Protein AF-A0A562TKI2-F1 (afdb_monomer_lite)

Sequence (100 aa):
MKKALYVLTAILFLLVMTNPNHGSFQKFLGQQNITNTNRKANFLVCSIYSANDKNYLAILNEFYNISEHNNNSRNNSRPAADSIKTINKLQTENPLKTGD

pLDDT: mean 73.39, std 17.3, range [45.88, 94.25]

Foldseek 3Di:
DVVVVVVVVVVLVLLQVQEDDPVLVCVVVPVPDQVPKDWPADDSRWTWIDTPNWIWITGSSDTHTPRDDPDDDPPPDDPPPPPVVVVVVPPPPDPDDDDD

Radius of gyration: 28.99 Å; chains: 1; bounding box: 34×66×88 Å

Organism: NCBI:txid652788

Secondary structure (DSSP, 8-state):
-HHHHHHHHHHHHHHHHTSPPHHHHHHHTTSS--TTEEEEEE-SSEEEEEETTEEEEEETTEEEE------S---------SSSTTGGGSSSS-------

Structure (mmCIF, N/CA/C/O backbone):
data_AF-A0A562TKI2-F1
#
_entry.id   AF-A0A562TKI2-F1
#
loop_
_atom_site.group_PDB
_atom_site.id
_atom_site.type_symbol
_atom_site.label_atom_id
_atom_site.label_alt_id
_atom_site.label_comp_id
_atom_site.label_asym_id
_atom_site.label_entity_id
_atom_site.label_seq_id
_atom_site.pdbx_PDB_ins_code
_atom_site.Cartn_x
_atom_site.Cartn_y
_atom_site.Cartn_z
_atom_site.occupancy
_atom_site.B_iso_or_equiv
_atom_site.auth_seq_id
_atom_site.auth_comp_id
_atom_site.auth_asym_id
_atom_site.auth_atom_id
_atom_site.pdbx_PDB_model_num
ATOM 1 N N . MET A 1 1 ? -18.828 4.076 25.933 1.00 63.22 1 MET A N 1
ATOM 2 C CA . MET A 1 1 ? -17.865 4.984 25.267 1.00 63.22 1 MET A CA 1
ATOM 3 C C . MET A 1 1 ? -16.431 4.450 25.276 1.00 63.22 1 MET A C 1
ATOM 5 O O . MET A 1 1 ? -15.912 4.208 24.199 1.00 63.22 1 MET A O 1
ATOM 9 N N . LYS A 1 2 ? -15.809 4.156 26.433 1.00 83.00 2 LYS A N 1
ATOM 10 C CA . LYS A 1 2 ? -14.408 3.667 26.491 1.00 83.00 2 LYS A CA 1
ATOM 11 C C . LYS A 1 2 ? -14.144 2.384 25.680 1.00 83.00 2 LYS A C 1
ATOM 13 O O . LYS A 1 2 ? -13.145 2.300 24.985 1.00 83.00 2 LYS A O 1
ATOM 18 N N . LYS A 1 3 ? -15.078 1.421 25.694 1.00 88.19 3 LYS A N 1
ATOM 19 C CA . LYS A 1 3 ? -14.981 0.177 24.901 1.00 88.19 3 LYS A CA 1
ATOM 20 C C . LYS A 1 3 ? -14.853 0.437 23.395 1.00 88.19 3 LYS A C 1
ATOM 22 O O . LYS A 1 3 ? -14.002 -0.154 22.751 1.00 88.19 3 LYS A O 1
ATOM 27 N N . ALA A 1 4 ? -15.657 1.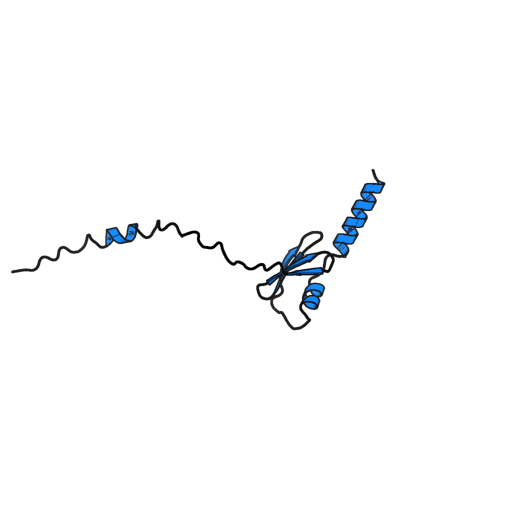356 22.858 1.00 90.19 4 ALA A N 1
ATOM 28 C CA . ALA A 1 4 ? -15.606 1.722 21.444 1.00 90.19 4 ALA A CA 1
ATOM 29 C C . ALA A 1 4 ? -14.276 2.395 21.080 1.00 90.19 4 ALA A C 1
ATOM 31 O O . ALA A 1 4 ? -13.731 2.123 20.018 1.00 90.19 4 ALA A O 1
ATOM 32 N N . LEU A 1 5 ? -13.722 3.208 21.988 1.00 93.75 5 LEU A N 1
ATOM 33 C CA . LEU A 1 5 ? -12.409 3.820 21.799 1.00 93.75 5 LEU A CA 1
ATOM 34 C C . LEU A 1 5 ? -11.303 2.760 21.697 1.00 93.75 5 LEU A C 1
ATOM 36 O O . LEU A 1 5 ? -10.520 2.812 20.760 1.00 93.75 5 LEU A O 1
ATOM 40 N N . TYR A 1 6 ? -11.281 1.763 22.589 1.00 94.25 6 TYR A N 1
ATOM 41 C CA . TYR A 1 6 ? -10.293 0.678 22.517 1.00 94.25 6 TYR A CA 1
ATOM 42 C C . TYR A 1 6 ? -10.399 -0.132 21.224 1.00 94.25 6 TYR A C 1
ATOM 44 O O . TYR A 1 6 ? -9.377 -0.462 20.630 1.00 94.25 6 TYR A O 1
ATOM 52 N N . VAL A 1 7 ? -11.622 -0.416 20.768 1.00 93.38 7 VAL A N 1
ATOM 53 C CA . VAL A 1 7 ? -11.850 -1.108 19.491 1.00 93.38 7 VAL A CA 1
ATOM 54 C C . VAL A 1 7 ? -11.324 -0.270 18.326 1.00 93.38 7 VAL A C 1
ATOM 56 O O . VAL A 1 7 ? -10.607 -0.790 17.476 1.00 93.38 7 VAL A O 1
ATOM 59 N N . LEU A 1 8 ? -11.608 1.034 18.314 1.00 92.81 8 LEU A N 1
ATOM 60 C CA . LEU A 1 8 ? -11.117 1.946 17.283 1.00 92.81 8 LEU A CA 1
ATOM 61 C C . LEU A 1 8 ? -9.583 2.007 17.265 1.00 92.81 8 LEU A C 1
ATOM 63 O O . LEU A 1 8 ? -8.973 1.915 16.203 1.00 92.81 8 LEU A O 1
ATOM 67 N N . THR A 1 9 ? -8.952 2.119 18.436 1.00 91.75 9 THR A N 1
ATOM 68 C CA . THR A 1 9 ? -7.490 2.142 18.559 1.00 91.75 9 THR A CA 1
ATOM 69 C C . THR A 1 9 ? -6.867 0.821 18.114 1.00 91.75 9 THR A C 1
ATOM 71 O O . THR A 1 9 ? -5.850 0.841 17.428 1.00 91.75 9 THR A O 1
ATOM 74 N N . ALA A 1 10 ? -7.480 -0.318 18.447 1.00 93.06 10 ALA A N 1
ATOM 75 C CA . ALA A 1 10 ? -7.004 -1.631 18.019 1.00 93.06 1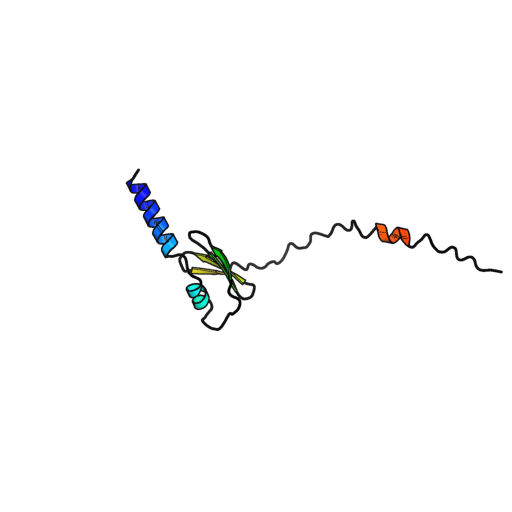0 ALA A CA 1
ATOM 76 C C . ALA A 1 10 ? -7.070 -1.794 16.494 1.00 93.06 10 ALA A C 1
ATOM 78 O O . ALA A 1 10 ? -6.103 -2.251 15.887 1.00 93.06 10 ALA A O 1
ATOM 79 N N . ILE A 1 11 ? -8.170 -1.360 15.868 1.00 92.31 11 ILE A N 1
ATOM 80 C CA . ILE A 1 11 ? -8.310 -1.360 14.406 1.00 92.31 11 ILE A CA 1
ATOM 81 C C . ILE A 1 11 ? -7.251 -0.452 13.782 1.00 92.31 11 ILE A C 1
ATOM 83 O O . ILE A 1 11 ? -6.545 -0.877 12.876 1.00 92.31 11 ILE A O 1
ATOM 87 N N . LEU A 1 12 ? -7.090 0.772 14.291 1.00 89.94 12 LEU A N 1
ATOM 88 C CA . LEU A 1 12 ? -6.093 1.711 13.781 1.00 89.94 12 LEU A CA 1
ATOM 89 C C . LEU A 1 12 ? -4.674 1.139 13.874 1.00 89.94 12 LEU A C 1
ATOM 91 O O . LEU A 1 12 ? -3.908 1.231 12.919 1.00 89.94 12 LEU A O 1
ATOM 95 N N . PHE A 1 13 ? -4.339 0.515 15.003 1.00 89.81 13 PHE A N 1
ATOM 96 C CA . PHE A 1 13 ? -3.040 -0.117 15.207 1.00 89.81 13 PHE A CA 1
ATOM 97 C C . PHE A 1 13 ? -2.808 -1.267 14.223 1.00 89.81 13 PHE A C 1
ATOM 99 O O . PHE A 1 13 ? -1.731 -1.365 13.635 1.00 89.81 13 PHE A O 1
ATOM 106 N N . LEU A 1 14 ? -3.829 -2.097 13.994 1.00 89.00 14 LEU A N 1
ATOM 107 C CA . LEU A 1 14 ? -3.773 -3.183 13.020 1.00 89.00 14 LEU A CA 1
ATOM 108 C C . LEU A 1 14 ? -3.566 -2.637 11.601 1.00 89.00 14 LEU A C 1
ATOM 110 O O . LEU A 1 14 ? -2.683 -3.113 10.894 1.00 89.00 14 LEU A O 1
ATOM 114 N N . LEU A 1 15 ? -4.294 -1.584 11.220 1.00 86.12 15 LEU A N 1
ATOM 115 C CA . LEU A 1 15 ? -4.145 -0.934 9.916 1.00 86.12 15 LEU A CA 1
ATOM 116 C C . LEU A 1 15 ? -2.723 -0.389 9.704 1.00 86.12 15 LEU A C 1
ATOM 118 O O . LEU A 1 15 ? -2.134 -0.621 8.648 1.00 86.12 15 LEU A O 1
ATOM 122 N N . VAL A 1 16 ? -2.144 0.269 10.714 1.00 84.81 16 VAL A N 1
ATOM 123 C CA . VAL A 1 16 ? -0.762 0.782 10.664 1.00 84.81 16 VAL A CA 1
ATOM 124 C C . VAL A 1 16 ? 0.249 -0.359 10.540 1.00 84.81 16 VAL A C 1
ATOM 126 O O . VAL A 1 16 ? 1.153 -0.282 9.711 1.00 84.81 16 VAL A O 1
ATOM 129 N N . MET A 1 17 ? 0.083 -1.434 11.318 1.00 83.75 17 MET A N 1
ATOM 130 C CA . MET A 1 17 ? 0.944 -2.624 11.259 1.00 83.75 17 MET A CA 1
ATOM 131 C C . MET A 1 17 ? 0.893 -3.322 9.894 1.00 83.75 17 MET A C 1
ATOM 133 O O . MET A 1 17 ? 1.906 -3.841 9.430 1.00 83.75 17 MET A O 1
ATOM 137 N N . THR A 1 18 ? -0.263 -3.312 9.230 1.00 82.75 18 THR A N 1
ATOM 138 C CA . THR A 1 18 ? -0.437 -3.902 7.891 1.00 82.75 18 THR A CA 1
ATOM 139 C C . THR A 1 18 ? -0.017 -2.984 6.739 1.00 82.75 18 THR A C 1
ATOM 141 O O . THR A 1 18 ? -0.099 -3.396 5.580 1.00 82.75 18 THR A O 1
ATOM 144 N N . ASN A 1 19 ? 0.421 -1.747 7.009 1.00 81.81 19 ASN A N 1
ATOM 145 C CA . ASN A 1 19 ? 0.837 -0.823 5.955 1.00 81.81 19 ASN A CA 1
ATOM 146 C C . ASN A 1 19 ? 2.146 -1.328 5.306 1.00 81.81 19 ASN A C 1
ATOM 148 O O . ASN A 1 19 ? 3.169 -1.455 5.987 1.00 81.81 19 ASN A O 1
ATOM 152 N N . PRO A 1 20 ? 2.143 -1.639 3.998 1.00 79.25 20 PRO A N 1
ATOM 153 C CA . PRO A 1 20 ? 3.284 -2.255 3.334 1.00 79.25 20 PRO A CA 1
ATOM 154 C C . PRO A 1 20 ? 4.507 -1.338 3.318 1.00 79.25 20 PRO A C 1
ATOM 156 O O . PRO A 1 20 ? 4.444 -0.165 2.937 1.00 79.25 20 PRO A O 1
ATOM 159 N N . ASN A 1 21 ? 5.662 -1.907 3.667 1.00 83.44 21 ASN A N 1
ATOM 160 C CA . ASN A 1 21 ? 6.944 -1.215 3.605 1.00 83.44 21 ASN A CA 1
ATOM 161 C C . ASN A 1 21 ? 7.556 -1.262 2.188 1.00 83.44 21 ASN A C 1
ATOM 163 O O . ASN A 1 21 ? 7.092 -1.972 1.295 1.00 83.44 21 ASN A O 1
ATOM 167 N N . HIS A 1 22 ? 8.637 -0.506 1.982 1.00 82.69 22 HIS A N 1
ATOM 168 C CA . HIS A 1 22 ? 9.317 -0.435 0.685 1.00 82.69 22 HIS A CA 1
ATOM 169 C C . HIS A 1 22 ? 9.858 -1.791 0.206 1.00 82.69 22 HIS A C 1
ATOM 171 O O . HIS A 1 22 ? 9.835 -2.073 -0.988 1.00 82.69 22 HIS A O 1
ATOM 177 N N . GLY A 1 23 ? 10.292 -2.653 1.129 1.00 83.06 23 GLY A N 1
ATOM 178 C CA . GLY A 1 23 ? 10.757 -3.999 0.800 1.00 83.06 23 GLY A CA 1
ATOM 179 C C . GLY A 1 23 ? 9.637 -4.881 0.247 1.00 83.06 23 GLY A C 1
ATOM 180 O O . GLY A 1 23 ? 9.854 -5.596 -0.728 1.00 83.06 23 GLY A O 1
ATOM 181 N N . SER A 1 24 ? 8.423 -4.796 0.804 1.00 85.38 24 SER A N 1
ATOM 182 C CA . SER A 1 24 ? 7.243 -5.489 0.263 1.00 85.38 24 SER A CA 1
ATOM 183 C C . SER A 1 24 ? 6.920 -5.027 -1.158 1.00 85.38 24 SER A C 1
ATOM 185 O O . SER A 1 24 ? 6.589 -5.851 -2.005 1.00 85.38 24 SER A O 1
ATO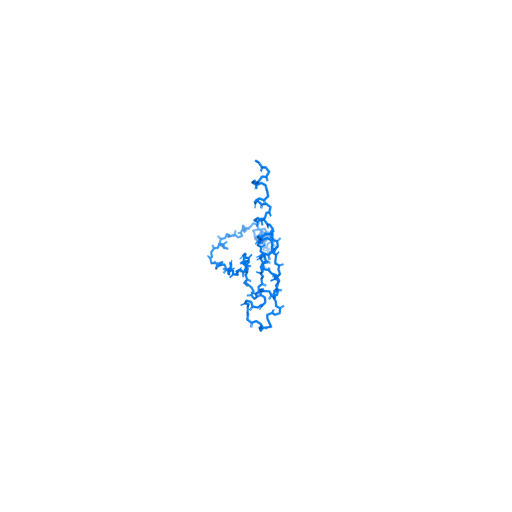M 187 N N . PHE A 1 25 ? 7.090 -3.733 -1.448 1.00 87.31 25 PHE A N 1
ATOM 188 C CA . PHE A 1 25 ? 6.889 -3.195 -2.795 1.00 87.31 25 PHE A CA 1
ATOM 189 C C . PHE A 1 25 ? 7.930 -3.714 -3.797 1.00 87.31 25 PHE A C 1
ATOM 191 O O . PHE A 1 25 ? 7.582 -4.133 -4.898 1.00 87.31 25 PHE A O 1
ATOM 198 N N . GLN A 1 26 ? 9.206 -3.755 -3.408 1.00 85.69 26 GLN A N 1
ATOM 199 C CA . GLN A 1 26 ? 10.265 -4.328 -4.248 1.00 85.69 26 GLN A CA 1
ATOM 200 C C . GLN A 1 26 ? 10.051 -5.827 -4.510 1.00 85.69 26 GLN A C 1
ATOM 202 O O . GLN A 1 26 ? 10.310 -6.309 -5.614 1.00 85.69 26 GLN A O 1
ATOM 207 N N . LYS A 1 27 ? 9.538 -6.567 -3.515 1.00 86.12 27 LYS A N 1
ATOM 208 C CA . LYS A 1 27 ? 9.141 -7.973 -3.683 1.00 86.12 27 LYS A CA 1
ATOM 209 C C . LYS A 1 27 ? 7.971 -8.118 -4.655 1.00 86.12 27 LYS A C 1
ATOM 211 O O . LYS A 1 27 ? 8.052 -8.961 -5.541 1.00 86.12 27 LYS A O 1
ATOM 216 N N . PHE A 1 28 ? 6.933 -7.287 -4.524 1.00 85.62 28 PHE A N 1
ATOM 217 C CA . PHE A 1 28 ? 5.780 -7.268 -5.433 1.00 85.62 28 PHE A CA 1
ATOM 218 C C . PHE A 1 28 ? 6.197 -7.067 -6.896 1.00 85.62 28 PHE A C 1
ATOM 220 O O . PHE A 1 28 ? 5.679 -7.738 -7.782 1.00 85.62 28 PHE A O 1
ATOM 227 N N . LEU A 1 29 ? 7.182 -6.204 -7.152 1.00 85.19 29 LEU A N 1
ATOM 228 C CA . LEU A 1 29 ? 7.691 -5.962 -8.503 1.00 85.19 29 LEU A CA 1
ATOM 229 C C . LEU A 1 29 ? 8.621 -7.065 -9.051 1.00 85.19 29 LEU A C 1
ATOM 231 O O . LEU A 1 29 ? 9.090 -6.951 -10.182 1.00 85.19 29 LEU A O 1
ATOM 235 N N . GLY A 1 30 ? 8.881 -8.133 -8.290 1.00 79.88 30 GLY A N 1
ATOM 236 C CA . GLY A 1 30 ? 9.565 -9.328 -8.790 1.00 79.88 30 GLY A CA 1
ATOM 237 C C . GLY A 1 30 ? 11.074 -9.405 -8.542 1.00 79.88 30 GLY A C 1
ATOM 238 O O . GLY A 1 30 ? 11.759 -10.039 -9.335 1.00 79.88 30 GLY A O 1
ATOM 239 N N . GLN A 1 31 ? 11.607 -8.803 -7.465 1.00 64.62 31 GLN A N 1
ATOM 240 C CA . GLN A 1 31 ? 13.015 -8.917 -7.000 1.00 64.62 31 GLN A CA 1
ATOM 241 C C . GLN A 1 31 ? 14.130 -8.513 -7.994 1.00 64.62 31 GLN A C 1
ATOM 243 O O . GLN A 1 31 ? 15.281 -8.372 -7.581 1.00 64.62 31 GLN A O 1
ATOM 248 N N . GLN A 1 32 ? 13.833 -8.275 -9.271 1.00 56.19 32 GLN A N 1
ATOM 249 C CA . GLN A 1 32 ? 14.821 -7.945 -10.291 1.00 56.19 32 GLN A CA 1
ATOM 250 C C . GLN A 1 32 ? 14.961 -6.428 -10.433 1.00 56.19 32 GLN A C 1
ATOM 252 O O . GLN A 1 32 ? 14.265 -5.801 -11.222 1.00 56.19 32 GLN A O 1
ATOM 257 N N . ASN A 1 33 ? 15.868 -5.849 -9.639 1.00 55.62 33 ASN A N 1
ATOM 258 C CA . ASN A 1 33 ? 16.604 -4.612 -9.939 1.00 55.62 33 ASN A CA 1
ATOM 259 C C . ASN A 1 33 ? 15.815 -3.465 -10.594 1.00 55.62 33 ASN A C 1
ATOM 261 O O . ASN A 1 33 ? 16.314 -2.793 -11.498 1.00 55.62 33 ASN A O 1
ATOM 265 N N . ILE A 1 34 ? 14.610 -3.165 -10.112 1.00 63.16 34 ILE A N 1
ATOM 266 C CA . ILE A 1 34 ? 13.996 -1.878 -10.434 1.00 63.16 34 ILE A CA 1
ATOM 267 C C . ILE A 1 34 ? 14.682 -0.842 -9.547 1.00 63.16 34 ILE A C 1
ATOM 269 O O . ILE A 1 34 ? 14.308 -0.624 -8.399 1.00 63.16 34 ILE A O 1
ATOM 273 N N . THR A 1 35 ? 15.736 -0.233 -10.080 1.00 65.38 35 THR A N 1
ATOM 274 C CA . THR A 1 35 ? 16.558 0.780 -9.400 1.00 65.38 35 THR A CA 1
ATOM 275 C C . THR A 1 35 ? 15.797 2.079 -9.138 1.00 65.38 35 THR A C 1
ATOM 277 O O . THR A 1 35 ? 16.151 2.830 -8.236 1.00 65.38 35 THR A O 1
ATOM 280 N N . ASN A 1 36 ? 14.700 2.311 -9.862 1.00 75.19 36 ASN A N 1
ATOM 281 C CA . ASN A 1 36 ? 13.898 3.530 -9.780 1.00 75.19 36 ASN A CA 1
ATOM 282 C C . ASN A 1 36 ? 12.592 3.337 -8.997 1.00 75.19 36 ASN A C 1
ATOM 284 O O . ASN A 1 36 ? 11.528 3.780 -9.435 1.00 75.19 36 ASN A O 1
ATOM 288 N N . THR A 1 37 ? 12.649 2.672 -7.840 1.00 82.75 37 THR A N 1
ATOM 289 C CA . THR A 1 37 ? 11.517 2.640 -6.906 1.00 82.75 37 THR A CA 1
ATOM 290 C C . THR A 1 37 ? 11.597 3.807 -5.926 1.00 82.75 37 THR A C 1
ATOM 292 O O . THR A 1 37 ? 12.548 3.888 -5.154 1.00 82.75 37 THR A O 1
ATOM 295 N N . ASN A 1 38 ? 10.586 4.673 -5.884 1.00 85.56 38 ASN A N 1
ATOM 296 C CA . ASN A 1 38 ? 10.505 5.758 -4.901 1.00 85.56 38 ASN A CA 1
ATOM 297 C C . ASN A 1 38 ? 9.158 5.736 -4.167 1.00 85.56 38 ASN A C 1
ATOM 299 O O . ASN A 1 38 ? 8.132 5.384 -4.749 1.00 85.56 38 ASN A O 1
ATOM 303 N N . ARG A 1 39 ? 9.138 6.121 -2.891 1.00 86.69 39 ARG A N 1
ATOM 304 C CA . ARG A 1 39 ? 7.900 6.332 -2.134 1.00 86.69 39 ARG A CA 1
ATOM 305 C C . ARG A 1 39 ? 7.504 7.801 -2.264 1.00 86.69 39 ARG A C 1
ATOM 307 O O . ARG A 1 39 ? 8.183 8.669 -1.730 1.00 86.69 39 ARG A O 1
ATOM 314 N N . LYS A 1 40 ? 6.417 8.078 -2.984 1.00 87.50 40 LYS A N 1
ATOM 315 C CA . LYS A 1 40 ? 5.931 9.445 -3.242 1.00 87.50 40 LYS A CA 1
ATOM 316 C C . LYS A 1 40 ? 5.115 10.005 -2.085 1.00 87.50 40 LYS A C 1
ATOM 318 O O . LYS A 1 40 ? 5.217 11.187 -1.784 1.00 87.50 40 LYS A O 1
ATOM 323 N N . ALA A 1 41 ? 4.307 9.162 -1.451 1.00 86.00 41 ALA A N 1
ATOM 324 C CA . ALA A 1 41 ? 3.489 9.554 -0.313 1.00 86.00 41 ALA A CA 1
ATOM 325 C C . ALA A 1 41 ? 3.416 8.417 0.704 1.00 86.00 41 ALA A C 1
ATOM 327 O O . ALA A 1 41 ? 3.429 7.240 0.340 1.00 86.00 41 ALA A O 1
ATOM 328 N N . ASN A 1 42 ? 3.332 8.779 1.979 1.00 86.06 42 ASN A N 1
ATOM 329 C CA . ASN A 1 42 ? 3.143 7.848 3.079 1.00 86.06 42 ASN A CA 1
ATOM 330 C C . ASN A 1 42 ? 2.003 8.376 3.947 1.00 86.06 42 ASN A C 1
ATOM 332 O O . ASN A 1 42 ? 2.140 9.420 4.583 1.00 86.06 42 ASN A O 1
ATOM 336 N N . PHE A 1 43 ? 0.881 7.674 3.933 1.00 83.25 43 PHE A N 1
ATOM 337 C CA . PHE A 1 43 ? -0.267 7.942 4.783 1.00 83.25 43 PHE A CA 1
ATOM 338 C C . PHE A 1 43 ? -0.320 6.899 5.899 1.00 83.25 43 PHE A C 1
ATOM 340 O O . PHE A 1 43 ? 0.381 5.889 5.887 1.00 83.25 43 PHE A O 1
ATOM 347 N N . LEU A 1 44 ? -1.184 7.139 6.882 1.00 79.56 44 LEU A N 1
ATOM 348 C CA . LEU A 1 44 ? -1.254 6.318 8.088 1.00 79.56 44 LEU A CA 1
ATOM 349 C C . LEU A 1 44 ? -1.584 4.840 7.792 1.00 79.56 44 LEU A C 1
ATOM 351 O O . LEU A 1 44 ? -1.043 3.952 8.442 1.00 79.56 44 LEU A O 1
ATOM 355 N N . VAL A 1 45 ? -2.414 4.578 6.777 1.00 81.38 45 VAL A N 1
ATOM 356 C CA . VAL A 1 45 ? -2.883 3.225 6.403 1.00 81.38 45 VAL A CA 1
ATOM 357 C C . VAL A 1 45 ? -2.551 2.824 4.964 1.00 81.38 45 VAL A C 1
ATOM 359 O O . VAL A 1 45 ? -2.786 1.684 4.567 1.00 81.38 45 VAL A O 1
ATOM 362 N N . CYS A 1 46 ? -2.036 3.756 4.164 1.00 87.94 46 CYS A N 1
ATOM 363 C CA . CYS A 1 46 ? -1.711 3.522 2.765 1.00 87.94 46 CYS A CA 1
ATOM 364 C C . CYS A 1 46 ? -0.463 4.299 2.353 1.00 87.94 46 CYS A C 1
ATOM 366 O O . CYS A 1 46 ? -0.067 5.264 2.996 1.00 87.94 46 CYS A O 1
ATOM 368 N N . SER A 1 47 ? 0.177 3.886 1.271 1.00 89.00 47 SER A N 1
ATOM 369 C CA . SER A 1 47 ? 1.380 4.526 0.739 1.00 89.00 47 SER A CA 1
ATOM 370 C C . SER A 1 47 ? 1.283 4.601 -0.778 1.00 89.00 47 SER A C 1
ATOM 372 O O . SER A 1 47 ? 0.681 3.732 -1.396 1.00 89.00 47 SER A O 1
ATOM 374 N N . ILE A 1 48 ? 1.891 5.607 -1.400 1.00 90.88 48 ILE A N 1
ATOM 375 C CA . ILE A 1 48 ? 2.020 5.667 -2.859 1.00 90.88 48 ILE A CA 1
ATOM 376 C C . ILE A 1 48 ? 3.479 5.434 -3.217 1.00 90.88 48 ILE A C 1
ATOM 378 O O . ILE A 1 48 ? 4.367 6.175 -2.786 1.00 90.88 48 ILE A O 1
ATOM 382 N N . TYR A 1 49 ? 3.714 4.422 -4.039 1.00 90.81 49 TYR A N 1
ATOM 383 C CA . TYR A 1 49 ? 5.016 4.098 -4.596 1.00 90.81 49 TYR A CA 1
ATOM 384 C C . TYR A 1 49 ? 5.052 4.408 -6.091 1.00 90.81 49 TYR A C 1
ATOM 386 O O . TYR A 1 49 ? 4.025 4.443 -6.759 1.00 90.81 49 TYR A O 1
ATOM 394 N N . SER A 1 50 ? 6.242 4.650 -6.619 1.00 88.94 50 SER A N 1
ATOM 395 C CA . SER A 1 50 ? 6.501 4.914 -8.029 1.00 88.94 50 SER A CA 1
ATOM 396 C C . SER A 1 50 ? 7.599 3.982 -8.507 1.00 88.94 50 SER A C 1
ATOM 398 O O . SER A 1 50 ? 8.607 3.853 -7.818 1.00 88.94 50 SER A O 1
ATOM 400 N N . ALA A 1 51 ? 7.416 3.361 -9.667 1.00 88.31 51 ALA A N 1
ATOM 401 C CA . ALA A 1 51 ? 8.392 2.494 -10.315 1.00 88.31 51 ALA A CA 1
ATOM 402 C C . ALA A 1 51 ? 8.186 2.527 -11.835 1.00 88.31 51 ALA A C 1
ATOM 404 O O . ALA A 1 51 ? 7.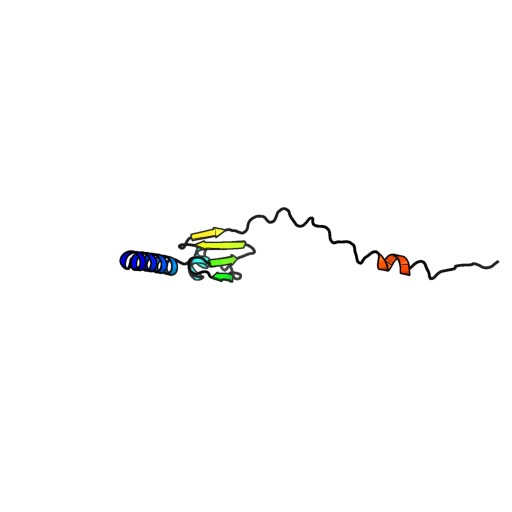070 2.285 -12.287 1.00 88.31 51 ALA A O 1
ATOM 405 N N . ASN A 1 52 ? 9.239 2.800 -12.616 1.00 85.50 52 ASN A N 1
ATOM 406 C CA . ASN A 1 52 ? 9.200 2.822 -14.091 1.00 85.50 52 ASN A CA 1
ATOM 407 C C . ASN A 1 52 ? 8.010 3.631 -14.653 1.00 85.50 52 ASN A C 1
ATOM 409 O O . ASN A 1 52 ? 7.171 3.089 -15.370 1.00 85.50 52 ASN A O 1
ATOM 413 N N . ASP A 1 53 ? 7.889 4.894 -14.227 1.00 82.94 53 ASP A N 1
ATOM 414 C CA . ASP A 1 53 ? 6.799 5.828 -14.575 1.00 82.94 53 ASP A CA 1
ATOM 415 C C . ASP A 1 53 ? 5.379 5.394 -14.175 1.00 82.94 53 ASP A C 1
ATOM 417 O O . ASP A 1 53 ? 4.403 6.087 -14.468 1.00 82.94 53 ASP A O 1
ATOM 421 N N . LYS A 1 54 ? 5.255 4.293 -13.428 1.00 85.75 54 LYS A N 1
ATOM 422 C CA . LYS A 1 54 ? 3.996 3.823 -12.859 1.00 85.75 54 LYS A CA 1
ATOM 423 C C . LYS A 1 54 ? 3.896 4.167 -11.377 1.00 85.75 54 LYS A C 1
ATOM 425 O O . LYS A 1 54 ? 4.836 3.953 -10.618 1.00 85.75 54 LYS A O 1
ATOM 430 N N . ASN A 1 55 ? 2.747 4.676 -10.958 1.00 89.69 55 ASN A N 1
ATOM 431 C CA . ASN A 1 55 ? 2.344 4.858 -9.576 1.00 89.69 55 ASN A CA 1
ATOM 432 C C . ASN A 1 55 ? 1.527 3.655 -9.087 1.00 89.69 55 ASN A C 1
ATOM 434 O O . ASN A 1 55 ? 0.643 3.154 -9.781 1.00 89.69 55 ASN A O 1
ATOM 438 N N . TYR A 1 56 ? 1.788 3.241 -7.854 1.00 90.31 56 TYR A N 1
ATOM 439 C CA . TYR A 1 56 ? 1.110 2.147 -7.179 1.00 90.31 56 TYR A CA 1
ATOM 440 C C . TYR A 1 56 ? 0.587 2.639 -5.834 1.00 90.31 56 TYR A C 1
ATOM 442 O O . TYR A 1 56 ? 1.357 3.163 -5.026 1.00 90.31 56 TYR A O 1
ATOM 450 N N . LEU A 1 57 ? -0.708 2.468 -5.591 1.00 91.44 57 LEU A N 1
ATOM 451 C CA . LEU A 1 57 ? -1.302 2.635 -4.274 1.00 91.44 57 LEU A CA 1
ATOM 452 C C . LEU A 1 57 ? -1.108 1.339 -3.499 1.00 91.44 57 LEU A C 1
ATOM 454 O O . LEU A 1 57 ? -1.510 0.272 -3.951 1.00 91.44 57 LEU A O 1
ATOM 458 N N . ALA A 1 58 ? -0.512 1.444 -2.326 1.00 89.94 58 ALA A N 1
ATOM 459 C CA . ALA A 1 58 ? -0.317 0.337 -1.423 1.00 89.94 58 ALA A CA 1
ATOM 460 C C . ALA A 1 58 ? -1.240 0.495 -0.216 1.00 89.94 58 ALA A C 1
ATOM 462 O O . ALA A 1 58 ? -1.207 1.530 0.451 1.00 89.94 58 ALA A O 1
ATOM 463 N N . ILE A 1 59 ? -2.067 -0.507 0.054 1.00 88.88 59 ILE A N 1
ATOM 464 C CA . ILE A 1 59 ? -3.036 -0.514 1.155 1.00 88.88 59 ILE A CA 1
ATOM 465 C C . ILE A 1 59 ? -3.184 -1.951 1.654 1.00 88.88 59 ILE A C 1
ATOM 467 O O . ILE A 1 59 ? -3.325 -2.859 0.845 1.00 88.88 59 ILE A O 1
ATOM 471 N N . LEU A 1 60 ? -3.124 -2.167 2.973 1.00 83.75 60 LEU A N 1
ATOM 472 C CA . LEU A 1 60 ? -3.293 -3.497 3.589 1.00 83.75 60 LEU A CA 1
ATOM 473 C C . LEU A 1 60 ? -2.414 -4.602 2.967 1.00 83.75 60 LEU A C 1
ATOM 475 O O . LEU A 1 60 ? -2.878 -5.704 2.705 1.00 83.75 60 LEU A O 1
ATOM 479 N N . ASN A 1 61 ? -1.141 -4.300 2.721 1.00 81.12 61 ASN A N 1
ATOM 480 C CA . ASN A 1 61 ? -0.162 -5.181 2.073 1.00 81.12 61 ASN A CA 1
ATOM 481 C C . ASN A 1 61 ? -0.453 -5.561 0.604 1.00 81.12 61 ASN A C 1
ATOM 483 O O . ASN A 1 61 ? 0.290 -6.346 0.021 1.00 81.12 61 ASN A O 1
ATOM 487 N N . GLU A 1 62 ? -1.458 -4.949 -0.016 1.00 85.69 62 GLU A N 1
ATOM 488 C CA . GLU A 1 62 ? -1.770 -5.091 -1.437 1.00 85.69 62 GLU A CA 1
ATOM 489 C C . GLU A 1 62 ? -1.275 -3.878 -2.232 1.00 85.69 62 GLU A C 1
ATOM 491 O O . GLU A 1 62 ? -1.200 -2.763 -1.703 1.00 85.69 62 GLU A O 1
ATOM 496 N N . PHE A 1 63 ? -0.950 -4.085 -3.512 1.00 89.88 63 PHE A N 1
ATOM 497 C CA . PHE A 1 63 ? -0.449 -3.046 -4.415 1.00 89.88 63 PHE A CA 1
ATOM 498 C C . PHE A 1 63 ? -1.330 -2.927 -5.660 1.00 89.88 63 PHE A C 1
ATOM 500 O O . PHE A 1 63 ? -1.439 -3.853 -6.459 1.00 89.88 63 PHE A O 1
ATOM 507 N N . TYR A 1 64 ? -1.900 -1.744 -5.865 1.00 89.94 64 TYR A N 1
ATOM 508 C CA . TYR A 1 64 ? -2.788 -1.432 -6.980 1.00 89.94 64 TYR A CA 1
ATOM 509 C C . TYR A 1 64 ? -2.108 -0.432 -7.905 1.00 89.94 64 TYR A C 1
ATOM 511 O O . TYR A 1 64 ? -1.711 0.649 -7.473 1.00 89.94 64 TYR A O 1
ATOM 519 N N . ASN A 1 65 ? -1.964 -0.773 -9.183 1.00 89.81 65 ASN A N 1
ATOM 520 C CA . ASN A 1 65 ? -1.453 0.167 -10.172 1.00 89.81 65 ASN A CA 1
ATOM 521 C C . ASN A 1 65 ? -2.499 1.268 -10.416 1.00 89.81 65 ASN A C 1
ATOM 523 O O . ASN A 1 65 ? -3.572 0.992 -10.941 1.00 89.81 65 ASN A O 1
ATOM 527 N N . ILE A 1 66 ? -2.165 2.503 -10.048 1.00 89.25 66 ILE A N 1
ATOM 528 C CA . ILE A 1 66 ? -3.005 3.701 -10.227 1.00 89.25 66 ILE A CA 1
ATOM 529 C C . ILE A 1 66 ? -2.457 4.614 -11.333 1.00 89.25 66 ILE A C 1
ATOM 531 O O . ILE A 1 66 ? -2.786 5.796 -11.418 1.00 89.25 66 ILE A O 1
ATOM 535 N N . SER A 1 67 ? -1.566 4.076 -12.167 1.00 81.25 67 SER A N 1
ATOM 536 C CA . SER A 1 67 ? -1.059 4.736 -13.374 1.00 81.25 67 SER A CA 1
ATOM 537 C C . SER A 1 67 ? -2.117 4.623 -14.451 1.00 81.25 67 SER A C 1
ATOM 539 O O . SER A 1 67 ? -2.015 3.808 -15.366 1.00 81.25 67 SER A O 1
ATOM 541 N N . GLU A 1 68 ? -3.185 5.387 -14.294 1.00 68.00 68 GLU A N 1
ATOM 542 C CA . GLU A 1 68 ? -4.249 5.404 -15.275 1.00 68.00 68 GLU A CA 1
ATOM 543 C C . GLU A 1 68 ? -3.884 6.327 -16.441 1.00 68.00 68 GLU A C 1
ATOM 545 O O . GLU A 1 68 ? -3.247 7.374 -16.292 1.00 68.00 68 GLU A O 1
ATOM 550 N N . HIS A 1 69 ? -4.235 5.845 -17.628 1.00 53.38 69 HIS A N 1
ATOM 551 C CA . HIS A 1 69 ? -3.923 6.360 -18.949 1.00 53.38 69 HIS A CA 1
ATOM 552 C C . HIS A 1 69 ? -4.282 7.852 -19.052 1.00 53.38 69 HIS A C 1
ATOM 554 O O . HIS A 1 69 ? -5.450 8.213 -19.159 1.00 53.38 69 HIS A O 1
ATOM 560 N N . ASN A 1 70 ? -3.281 8.735 -19.061 1.00 50.91 70 ASN A N 1
ATOM 561 C CA . ASN A 1 70 ? -3.473 10.160 -19.343 1.00 50.91 70 ASN A CA 1
ATOM 562 C C . ASN A 1 70 ? -3.722 10.368 -20.852 1.00 50.91 70 ASN A C 1
ATOM 564 O O . ASN A 1 70 ? -2.927 10.998 -21.543 1.00 50.91 70 ASN A O 1
ATOM 568 N N . ASN A 1 71 ? -4.790 9.771 -21.384 1.00 56.09 71 ASN A N 1
ATOM 569 C CA . ASN A 1 71 ? -5.312 10.088 -22.705 1.00 56.09 71 ASN A CA 1
ATOM 570 C C . ASN A 1 71 ? -6.478 11.065 -22.516 1.00 56.09 71 ASN A C 1
ATOM 572 O O . ASN A 1 71 ? -7.540 10.685 -22.039 1.00 56.09 71 ASN A O 1
ATOM 576 N N . ASN A 1 72 ? -6.248 12.309 -22.943 1.00 57.44 72 ASN A N 1
ATOM 577 C CA . ASN A 1 72 ? -7.172 13.449 -23.009 1.00 57.44 72 ASN A CA 1
ATOM 578 C C . ASN A 1 72 ? -7.377 14.281 -21.734 1.00 57.44 72 ASN A C 1
ATOM 580 O O . ASN A 1 72 ? -8.378 14.151 -21.039 1.00 57.44 72 ASN A O 1
ATOM 584 N N . SER A 1 73 ? -6.511 15.287 -21.551 1.00 46.00 73 SER A N 1
ATOM 585 C CA . SER A 1 73 ? -6.941 16.702 -21.437 1.00 46.00 73 SER A CA 1
ATOM 586 C C .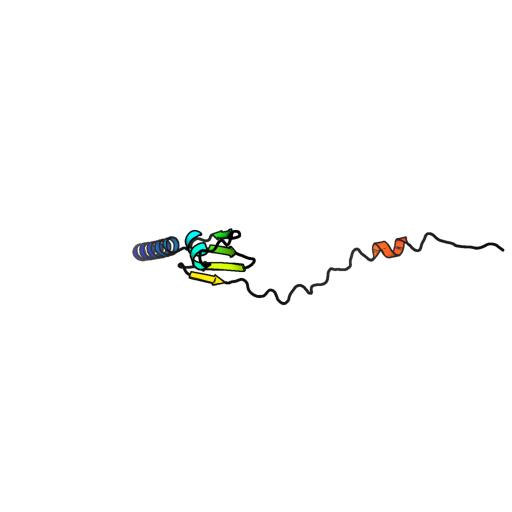 SER A 1 73 ? -5.751 17.674 -21.455 1.00 46.00 73 SER A C 1
ATOM 588 O O . SER A 1 73 ? -5.561 18.490 -20.557 1.00 46.00 73 SER A O 1
ATOM 590 N N . ARG A 1 74 ? -4.926 17.607 -22.510 1.00 48.53 74 ARG A N 1
ATOM 591 C CA . ARG A 1 74 ? -3.954 18.667 -22.853 1.00 48.53 74 ARG A CA 1
ATOM 592 C C . ARG A 1 74 ? -4.337 19.456 -24.111 1.00 48.53 74 ARG A C 1
ATOM 594 O O . ARG A 1 74 ? -3.493 20.128 -24.686 1.00 48.53 74 ARG A O 1
ATOM 601 N N . ASN A 1 75 ? -5.615 19.448 -24.489 1.00 50.88 75 ASN A N 1
ATOM 602 C CA . ASN A 1 75 ? -6.160 20.373 -25.485 1.00 50.88 75 ASN A CA 1
ATOM 603 C C . ASN A 1 75 ? -6.819 21.569 -24.790 1.00 50.88 75 ASN A C 1
ATOM 605 O O . ASN A 1 75 ? -7.996 21.827 -24.984 1.00 50.88 75 ASN A O 1
ATOM 609 N N . ASN A 1 76 ? -6.055 22.294 -23.975 1.00 49.84 76 ASN A N 1
ATOM 610 C CA . ASN A 1 76 ? -6.364 23.689 -23.678 1.00 49.84 76 ASN A CA 1
ATOM 611 C C . ASN A 1 76 ? -5.186 24.518 -24.173 1.00 49.84 76 ASN A C 1
ATOM 613 O O . ASN A 1 76 ? -4.196 24.746 -23.480 1.00 49.84 76 ASN A O 1
ATOM 617 N N . SER A 1 77 ? -5.300 24.849 -25.456 1.00 52.50 77 SER A N 1
ATOM 618 C CA . SER A 1 77 ? -4.826 26.055 -26.114 1.00 52.50 77 SER A CA 1
ATOM 619 C C . SER A 1 77 ? -4.110 27.031 -25.181 1.00 52.50 77 SER A C 1
ATOM 621 O O . SER A 1 77 ? -4.733 27.704 -24.360 1.00 52.50 77 SER A O 1
ATOM 623 N N . ARG A 1 78 ? -2.792 27.153 -25.372 1.00 47.84 78 ARG A N 1
ATOM 624 C CA . ARG A 1 78 ? -2.049 28.373 -25.035 1.00 47.84 78 ARG A CA 1
ATOM 625 C C . ARG A 1 78 ? -2.900 29.582 -25.460 1.00 47.84 78 ARG A C 1
ATOM 627 O O . ARG A 1 78 ? -3.260 29.638 -26.639 1.00 47.84 78 ARG A O 1
ATOM 634 N N . PRO A 1 79 ? -3.191 30.564 -24.590 1.00 45.88 79 PRO A N 1
ATOM 635 C CA . PRO A 1 79 ? -3.592 31.865 -25.087 1.00 45.88 79 PRO A CA 1
ATOM 636 C C . PRO A 1 79 ? -2.394 32.411 -25.866 1.00 45.88 79 PRO A C 1
ATOM 638 O O . PRO A 1 79 ? -1.321 32.637 -25.305 1.00 45.88 79 PRO A O 1
ATOM 641 N N . ALA A 1 80 ? -2.559 32.563 -27.177 1.00 54.38 80 ALA A N 1
ATOM 642 C CA . ALA A 1 80 ? -1.617 33.217 -28.076 1.00 54.38 80 ALA A CA 1
ATOM 643 C C . ALA A 1 80 ? -1.581 34.735 -27.806 1.00 54.38 80 ALA A C 1
ATOM 645 O O . ALA A 1 80 ? -1.928 35.534 -28.668 1.00 54.38 80 ALA A O 1
ATOM 646 N N . ALA A 1 81 ? -1.221 35.137 -26.586 1.00 53.84 81 ALA A N 1
ATOM 647 C CA . ALA A 1 81 ? -1.234 36.538 -26.170 1.00 53.84 81 ALA A CA 1
ATOM 648 C C . ALA A 1 81 ? 0.125 37.246 -26.322 1.00 53.84 81 ALA A C 1
ATOM 650 O O . ALA A 1 81 ? 0.159 38.468 -26.251 1.00 53.84 81 ALA A O 1
ATOM 651 N N . ASP A 1 82 ? 1.212 36.522 -26.618 1.00 52.72 82 ASP A N 1
ATOM 652 C CA . ASP A 1 82 ? 2.556 37.119 -26.743 1.00 52.72 82 ASP A CA 1
ATOM 653 C C . ASP A 1 82 ? 3.168 37.065 -28.153 1.00 52.72 82 ASP A C 1
ATOM 655 O O . ASP A 1 82 ? 4.243 37.614 -28.381 1.00 52.72 82 ASP A O 1
ATOM 659 N N . SER A 1 83 ? 2.491 36.481 -29.147 1.00 49.97 83 SER A N 1
ATOM 660 C CA . SER A 1 83 ? 2.992 36.447 -30.534 1.00 49.97 83 SER A CA 1
ATOM 661 C C . SER A 1 83 ? 2.495 37.599 -31.421 1.00 49.97 83 SER A C 1
ATOM 663 O O . SER A 1 83 ? 3.040 37.799 -32.504 1.00 49.97 83 SER A O 1
ATOM 665 N N . ILE A 1 84 ? 1.522 38.407 -30.978 1.00 50.81 84 ILE A N 1
ATOM 666 C CA . ILE A 1 84 ? 0.971 39.508 -31.798 1.00 50.81 84 ILE A CA 1
ATOM 667 C C . ILE A 1 84 ? 1.812 40.795 -31.690 1.00 50.81 84 ILE A C 1
ATOM 669 O O . ILE A 1 84 ? 1.833 41.598 -32.621 1.00 50.81 84 ILE A O 1
ATOM 673 N N . LYS A 1 85 ? 2.601 40.988 -30.621 1.00 50.69 85 LYS A N 1
ATOM 674 C CA . LYS A 1 85 ? 3.453 42.189 -30.495 1.00 50.69 85 LYS A CA 1
ATOM 675 C C . LYS A 1 85 ? 4.725 42.171 -31.348 1.00 50.69 85 LYS A C 1
ATOM 677 O O . LYS A 1 85 ? 5.314 43.230 -31.548 1.00 50.69 85 LYS A O 1
ATOM 682 N N . THR A 1 86 ? 5.126 41.024 -31.892 1.00 47.78 86 THR A N 1
ATOM 683 C CA . THR A 1 86 ? 6.342 40.922 -32.720 1.00 47.78 86 THR A CA 1
ATOM 684 C C . THR A 1 86 ? 6.072 41.187 -34.206 1.00 47.78 86 THR A C 1
ATOM 686 O O . THR A 1 86 ? 6.987 41.563 -34.932 1.00 47.78 86 THR A O 1
ATOM 689 N N . ILE A 1 87 ? 4.820 41.081 -34.667 1.00 49.16 87 ILE A N 1
ATOM 690 C CA . ILE A 1 87 ? 4.479 41.257 -36.091 1.00 49.16 87 ILE A CA 1
ATOM 691 C C . ILE A 1 87 ? 4.424 42.747 -36.483 1.00 49.16 87 ILE A C 1
ATOM 693 O O . ILE A 1 87 ? 4.859 43.110 -37.570 1.00 49.16 87 ILE A O 1
ATOM 697 N N . ASN A 1 88 ? 4.033 43.644 -35.570 1.00 48.44 88 ASN A N 1
ATOM 698 C CA . ASN A 1 88 ? 3.935 45.084 -35.864 1.00 48.44 88 ASN A CA 1
ATOM 699 C C . ASN A 1 88 ? 5.259 45.867 -35.750 1.00 48.44 88 ASN A C 1
ATOM 701 O O . ASN A 1 88 ? 5.249 47.086 -35.899 1.00 48.44 88 ASN A O 1
ATOM 705 N N . LYS A 1 89 ? 6.399 45.208 -35.490 1.00 47.28 89 LYS A N 1
ATOM 706 C CA . LYS A 1 89 ? 7.718 45.872 -35.427 1.00 47.28 89 LYS A CA 1
ATOM 707 C C . LYS A 1 89 ? 8.596 45.634 -36.666 1.00 47.28 89 LYS A C 1
ATOM 709 O O . LYS A 1 89 ? 9.653 46.235 -36.777 1.00 47.28 89 LYS A O 1
ATOM 714 N N . LEU A 1 90 ? 8.164 44.790 -37.606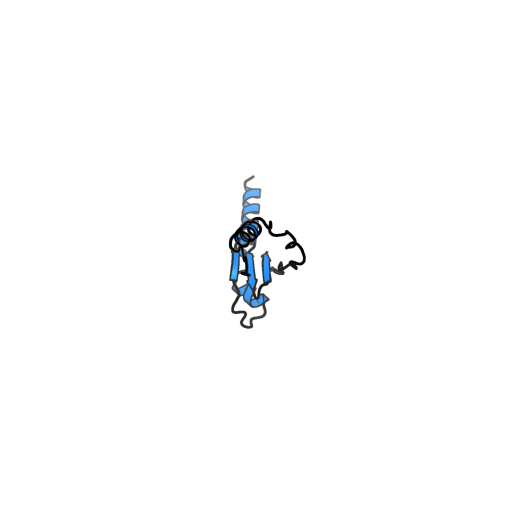 1.00 51.88 90 LEU A N 1
ATOM 715 C CA . LEU A 1 90 ? 8.924 44.444 -38.821 1.00 51.88 90 LEU A CA 1
ATOM 716 C C . LEU A 1 90 ? 8.375 45.092 -40.108 1.00 51.88 90 LEU A C 1
ATOM 718 O O . LEU A 1 90 ? 8.873 44.806 -41.190 1.00 51.88 90 LEU A O 1
ATOM 722 N N . GLN A 1 91 ? 7.375 45.977 -40.009 1.00 52.47 91 GLN A N 1
ATOM 723 C CA . GLN A 1 91 ? 6.768 46.673 -41.158 1.00 52.47 91 GLN A CA 1
ATOM 724 C C . GLN A 1 91 ? 7.067 48.181 -41.236 1.00 52.47 91 GLN A C 1
ATOM 726 O O . GLN A 1 91 ? 6.608 48.835 -42.167 1.00 52.47 91 GLN A O 1
ATOM 731 N N . THR A 1 92 ? 7.850 48.746 -40.314 1.00 52.16 92 THR A N 1
ATOM 732 C CA . THR A 1 92 ? 8.139 50.195 -40.273 1.00 52.16 92 THR A CA 1
ATOM 733 C C . THR A 1 92 ? 9.556 50.591 -40.688 1.00 52.16 92 THR A C 1
ATOM 735 O O . THR A 1 92 ? 9.847 51.781 -40.737 1.00 52.16 92 THR A O 1
ATOM 738 N N . GLU A 1 93 ? 10.421 49.647 -41.063 1.00 50.12 93 GLU A N 1
ATOM 739 C CA . GLU A 1 93 ? 11.788 49.941 -41.520 1.00 50.12 93 GLU A CA 1
ATOM 740 C C . GLU A 1 93 ? 12.044 49.361 -42.918 1.00 50.12 93 GLU A C 1
ATOM 742 O O . GLU A 1 93 ? 12.775 48.391 -43.068 1.00 50.12 93 GLU A O 1
ATOM 747 N N . ASN A 1 94 ? 11.386 49.920 -43.945 1.00 50.03 94 ASN A N 1
ATOM 748 C CA . ASN A 1 94 ? 11.899 49.933 -45.327 1.00 50.03 94 ASN A CA 1
ATOM 749 C C . ASN A 1 94 ? 11.012 50.770 -46.273 1.00 50.03 94 ASN A C 1
ATOM 751 O O . ASN A 1 94 ? 10.115 50.230 -46.923 1.00 50.03 94 ASN A O 1
ATOM 755 N N . PRO A 1 95 ? 11.269 52.076 -46.453 1.00 47.75 95 PRO A N 1
ATOM 756 C CA . PRO A 1 95 ? 10.932 52.742 -47.699 1.00 47.75 95 PRO A CA 1
ATOM 757 C C . PRO A 1 95 ? 12.069 52.512 -48.704 1.00 47.75 95 PRO A C 1
ATOM 759 O O . PRO A 1 95 ? 13.015 53.291 -48.797 1.00 47.75 95 PRO A O 1
ATOM 762 N N . LEU A 1 96 ? 11.963 51.430 -49.479 1.00 48.41 96 LEU A N 1
ATOM 763 C CA . LEU A 1 96 ? 12.705 51.293 -50.728 1.00 48.41 96 LEU A CA 1
ATOM 764 C C . LEU A 1 96 ? 12.077 52.268 -51.741 1.00 48.41 96 LEU A C 1
ATOM 766 O O . LEU A 1 96 ? 10.979 52.023 -52.241 1.00 48.41 96 LEU A O 1
ATOM 770 N N . LYS A 1 97 ? 12.753 53.382 -52.037 1.00 48.03 97 LYS A N 1
ATOM 771 C CA . LYS A 1 97 ? 12.552 54.108 -53.296 1.00 48.03 97 LYS A CA 1
ATOM 772 C C . LYS A 1 97 ? 13.871 54.182 -54.053 1.00 48.03 97 LYS A C 1
ATOM 774 O O . LYS A 1 97 ? 14.787 54.917 -53.700 1.00 48.03 97 LYS A O 1
ATOM 779 N N . THR A 1 98 ? 13.898 53.327 -55.061 1.00 50.47 98 THR A N 1
ATOM 780 C CA . THR A 1 98 ? 14.753 53.247 -56.237 1.00 50.47 98 THR A CA 1
ATOM 781 C C . THR A 1 98 ? 14.893 54.602 -56.928 1.00 50.47 98 THR A C 1
ATOM 783 O O . THR A 1 98 ? 13.934 55.374 -56.982 1.00 50.47 98 THR A O 1
ATOM 786 N N . GLY A 1 99 ? 16.090 54.862 -57.451 1.00 49.50 99 GLY A N 1
ATOM 787 C CA . GLY A 1 99 ? 16.319 55.911 -58.434 1.00 49.50 99 GLY A CA 1
ATOM 788 C C . GLY A 1 99 ? 15.718 55.547 -59.788 1.00 49.50 99 GLY A C 1
ATOM 789 O O . GLY A 1 99 ? 15.584 54.365 -60.100 1.00 49.50 99 GLY A O 1
ATOM 790 N N . ASP A 1 100 ? 15.319 56.586 -60.512 1.00 48.25 100 ASP A N 1
ATOM 791 C CA . ASP A 1 100 ? 15.727 56.915 -61.883 1.00 48.25 100 ASP A CA 1
ATOM 792 C C . ASP A 1 100 ? 15.556 58.435 -62.060 1.00 48.25 100 ASP A C 1
ATOM 794 O O . ASP A 1 100 ? 14.547 58.977 -61.541 1.00 48.25 100 ASP A O 1
#